Protein AF-A0A2V5RPL9-F1 (afdb_monomer_lite)

Foldseek 3Di:
DDWDQAFFDFPWKKWWQAKVVPPVRGDPDIDMDTHRHTDDDDPPIDIDIDTPDDDPVRRPHGGPNDDDDDDDPDDPVNVVVVVD

Secondary structure (DSSP, 8-state):
-EEEEPPSSTT-EEEEEEETTSTTSEEEEEEEEETT-EEEEPTT--EEEEEEES-HHHHTSPPTTSPP----SS-HHHHHHHT-

Radius of gyration: 17.32 Å; chains: 1; bounding box: 27×41×46 Å

pLDDT: mean 90.65, std 6.81, range [59.62, 97.94]

Structure (mmCIF, N/CA/C/O backbone):
data_AF-A0A2V5RPL9-F1
#
_entry.id   AF-A0A2V5RPL9-F1
#
loop_
_atom_site.group_PDB
_atom_site.id
_atom_site.type_symbol
_atom_site.label_atom_id
_atom_site.label_alt_id
_atom_site.label_comp_id
_atom_site.label_asym_id
_atom_site.label_entity_id
_atom_site.label_seq_id
_atom_site.pdbx_PDB_ins_code
_atom_site.Cartn_x
_atom_site.Cartn_y
_atom_site.Cartn_z
_atom_site.occupancy
_atom_site.B_iso_or_equiv
_atom_site.auth_seq_id
_atom_site.auth_comp_id
_atom_site.auth_asym_id
_atom_site.auth_atom_id
_atom_site.pdbx_PDB_model_num
ATOM 1 N N . ALA A 1 1 ? -1.258 -14.554 5.346 1.00 78.50 1 ALA A N 1
ATOM 2 C CA . ALA A 1 1 ? -1.331 -13.204 4.756 1.00 78.50 1 ALA A CA 1
ATOM 3 C C . ALA A 1 1 ? -0.534 -13.230 3.465 1.00 78.50 1 ALA A C 1
ATOM 5 O O . ALA A 1 1 ? 0.356 -14.068 3.357 1.00 78.50 1 ALA A O 1
ATOM 6 N N . ILE A 1 2 ? -0.896 -12.409 2.484 1.00 82.06 2 ILE A N 1
ATOM 7 C CA . ILE A 1 2 ? -0.088 -12.248 1.271 1.00 82.06 2 ILE A CA 1
ATOM 8 C C . ILE A 1 2 ? 0.752 -10.985 1.485 1.00 82.06 2 ILE A C 1
ATOM 10 O O . ILE A 1 2 ? 0.148 -9.930 1.698 1.00 82.06 2 ILE A O 1
ATOM 14 N N . PRO A 1 3 ? 2.094 -11.069 1.465 1.00 88.00 3 PRO A N 1
ATOM 15 C CA . PRO A 1 3 ? 2.928 -9.881 1.554 1.00 88.00 3 PRO A CA 1
ATOM 16 C C . PRO A 1 3 ? 2.749 -9.060 0.277 1.00 88.00 3 PRO A C 1
ATOM 18 O O . PRO A 1 3 ? 2.937 -9.560 -0.836 1.00 88.00 3 PRO A O 1
ATOM 21 N N . PHE A 1 4 ? 2.340 -7.806 0.434 1.00 91.38 4 PHE A N 1
ATOM 22 C CA . PHE A 1 4 ? 2.193 -6.861 -0.661 1.00 91.38 4 PHE A CA 1
ATOM 23 C C . PHE A 1 4 ? 3.287 -5.800 -0.568 1.00 91.38 4 PHE A C 1
ATOM 25 O O . PHE A 1 4 ? 3.276 -4.972 0.339 1.00 91.38 4 PHE A O 1
ATOM 32 N N . VAL A 1 5 ? 4.221 -5.813 -1.518 1.00 94.44 5 VAL A N 1
ATOM 33 C CA . VAL A 1 5 ? 5.309 -4.829 -1.577 1.00 94.44 5 VAL A CA 1
ATOM 34 C C . VAL A 1 5 ? 4.768 -3.491 -2.077 1.00 94.44 5 VAL A C 1
ATOM 36 O O . VAL A 1 5 ? 4.206 -3.419 -3.175 1.00 94.44 5 VAL A O 1
ATOM 39 N N . LEU A 1 6 ? 4.976 -2.423 -1.308 1.00 95.88 6 LEU A N 1
ATOM 40 C CA . LEU A 1 6 ? 4.498 -1.092 -1.664 1.00 95.88 6 LEU A CA 1
ATOM 41 C C . LEU A 1 6 ? 5.229 -0.511 -2.886 1.00 95.88 6 LEU A C 1
ATOM 43 O O . LEU A 1 6 ? 6.457 -0.635 -2.990 1.00 95.88 6 LEU A O 1
ATOM 47 N N . PRO A 1 7 ? 4.488 0.132 -3.809 1.00 95.88 7 PRO A N 1
ATOM 48 C CA . PRO A 1 7 ? 5.032 0.649 -5.055 1.00 95.88 7 PRO A CA 1
ATOM 49 C C . PRO A 1 7 ? 5.826 1.944 -4.867 1.00 95.88 7 PRO A C 1
ATOM 51 O O . PRO A 1 7 ? 5.734 2.630 -3.843 1.00 95.88 7 PRO A O 1
ATOM 54 N N . GLY A 1 8 ? 6.544 2.293 -5.932 1.00 96.12 8 GLY A N 1
ATOM 55 C CA . GLY A 1 8 ? 7.232 3.557 -6.106 1.00 96.12 8 G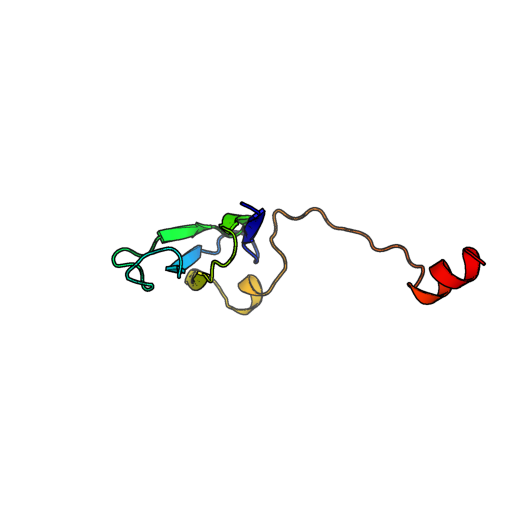LY A CA 1
ATOM 56 C C . GLY A 1 8 ? 8.753 3.482 -5.983 1.00 96.12 8 GLY A C 1
ATOM 57 O O . GLY A 1 8 ? 9.335 2.483 -5.558 1.00 96.12 8 GLY A O 1
ATOM 58 N N . GLN A 1 9 ? 9.407 4.580 -6.354 1.00 95.50 9 GLN A N 1
ATOM 59 C CA . GLN A 1 9 ? 10.859 4.747 -6.233 1.00 95.50 9 GLN A CA 1
ATOM 60 C C . GLN A 1 9 ? 11.316 4.862 -4.764 1.00 95.50 9 GLN A C 1
ATOM 62 O O . GLN A 1 9 ? 10.497 4.882 -3.841 1.00 95.50 9 GLN A O 1
ATOM 67 N N . GLU A 1 10 ? 12.629 4.928 -4.540 1.00 94.19 10 GLU A N 1
ATOM 68 C CA . GLU A 1 10 ? 13.207 5.159 -3.211 1.00 94.19 10 GLU A CA 1
ATOM 69 C C . GLU A 1 10 ? 12.736 6.490 -2.592 1.00 94.19 10 GLU A C 1
ATOM 71 O O . GLU A 1 10 ? 12.379 7.440 -3.291 1.00 94.19 10 GLU A O 1
ATOM 76 N N . ASN A 1 11 ? 12.798 6.581 -1.259 1.00 93.69 11 ASN A N 1
ATOM 77 C CA . ASN A 1 11 ? 12.524 7.797 -0.476 1.00 93.69 11 ASN A CA 1
ATOM 78 C C . ASN A 1 11 ? 11.074 8.326 -0.512 1.00 93.69 11 ASN A C 1
ATOM 80 O O . ASN A 1 11 ? 10.831 9.481 -0.149 1.00 93.69 11 ASN A O 1
ATOM 84 N N . LEU A 1 12 ? 10.104 7.488 -0.879 1.00 96.69 12 LEU A N 1
ATOM 85 C CA . LEU A 1 12 ? 8.673 7.779 -0.745 1.00 96.69 12 LEU A CA 1
ATOM 86 C C . LEU A 1 12 ? 8.122 7.259 0.588 1.00 96.69 12 LEU A C 1
ATOM 88 O O . LEU A 1 12 ? 8.591 6.240 1.096 1.00 96.69 12 LEU A O 1
ATOM 92 N N . GLU A 1 13 ? 7.103 7.937 1.121 1.00 97.75 13 GLU A N 1
ATOM 93 C CA . GLU A 1 13 ? 6.403 7.519 2.343 1.00 97.75 13 GLU A CA 1
ATOM 94 C C . GLU A 1 13 ? 4.903 7.369 2.077 1.00 97.75 13 GLU A C 1
ATOM 96 O O . GLU A 1 13 ? 4.239 8.288 1.582 1.00 97.75 13 GLU A O 1
ATOM 101 N N . TRP A 1 14 ? 4.384 6.202 2.440 1.00 97.94 14 TRP A N 1
ATOM 102 C CA . TRP A 1 14 ? 2.978 5.833 2.415 1.00 97.94 14 TRP A CA 1
ATOM 103 C C . TRP A 1 14 ? 2.411 5.850 3.831 1.00 97.94 14 TRP A C 1
ATOM 105 O O . TRP A 1 14 ? 3.099 5.531 4.798 1.00 97.94 14 TRP A O 1
ATOM 115 N N . GLN A 1 15 ? 1.133 6.175 3.958 1.00 97.75 15 GLN A N 1
ATOM 116 C CA . GLN A 1 15 ? 0.414 6.172 5.221 1.00 97.75 15 GLN A CA 1
ATOM 117 C C . GLN A 1 15 ? -0.884 5.380 5.072 1.00 97.75 15 GLN A C 1
ATOM 119 O O . GLN A 1 15 ? -1.724 5.721 4.246 1.00 97.75 15 GLN A O 1
ATOM 124 N N . LEU A 1 16 ? -1.051 4.321 5.859 1.00 96.75 16 LEU A N 1
ATOM 125 C CA . LEU A 1 16 ? -2.287 3.548 5.938 1.00 96.75 16 LEU A CA 1
ATOM 126 C C . LEU A 1 16 ? -3.320 4.339 6.740 1.00 96.75 16 LEU A C 1
ATOM 128 O O . LEU A 1 16 ? -3.091 4.648 7.909 1.00 96.75 16 LEU A O 1
ATOM 132 N N . ILE A 1 17 ? -4.440 4.655 6.095 1.00 96.75 17 ILE A N 1
ATOM 133 C CA . ILE A 1 17 ? -5.519 5.466 6.673 1.00 96.75 17 ILE A CA 1
ATOM 134 C C . ILE A 1 17 ? -6.810 4.670 6.882 1.00 96.75 17 ILE A C 1
ATOM 136 O O . ILE A 1 17 ? -7.629 5.055 7.712 1.00 96.75 17 ILE A O 1
ATOM 140 N N . LEU A 1 18 ? -6.988 3.552 6.172 1.00 96.19 18 LEU A N 1
ATOM 141 C CA . LEU A 1 18 ? -8.117 2.639 6.354 1.00 96.19 18 LEU A CA 1
ATOM 142 C C . LEU A 1 18 ? -7.653 1.193 6.213 1.00 96.19 18 LEU A C 1
ATOM 144 O O . LEU A 1 18 ? -6.908 0.874 5.290 1.00 96.19 18 LEU A O 1
ATOM 148 N N . ASP A 1 19 ? -8.133 0.335 7.101 1.00 94.50 19 ASP A N 1
ATOM 149 C CA . ASP A 1 19 ? -8.034 -1.118 7.037 1.00 94.50 19 ASP A CA 1
ATOM 150 C C . ASP A 1 19 ? -9.374 -1.709 7.489 1.00 94.50 19 ASP A C 1
ATOM 152 O O . ASP A 1 19 ? -9.768 -1.563 8.643 1.00 94.50 19 ASP A O 1
ATOM 156 N N . THR A 1 20 ? -10.092 -2.393 6.598 1.00 94.44 20 THR A N 1
ATOM 157 C CA . THR A 1 20 ? -11.395 -2.997 6.935 1.00 94.44 20 THR A CA 1
ATOM 158 C C . THR A 1 20 ? -11.301 -4.169 7.911 1.00 94.44 20 THR A C 1
ATOM 160 O O . THR A 1 20 ? -12.332 -4.705 8.312 1.00 94.44 20 THR A O 1
ATOM 163 N N . MET A 1 21 ? -10.093 -4.625 8.248 1.00 91.81 21 MET A N 1
ATOM 164 C CA . MET A 1 21 ? -9.881 -5.588 9.327 1.00 91.81 21 MET A CA 1
ATOM 165 C C . MET A 1 21 ? -9.907 -4.929 10.708 1.00 91.81 21 MET A C 1
ATOM 167 O O . MET A 1 21 ? -10.130 -5.630 11.696 1.00 91.81 21 MET A O 1
ATOM 171 N N . ASP A 1 22 ? -9.688 -3.614 10.785 1.00 91.00 22 ASP A N 1
ATOM 172 C CA . ASP A 1 22 ? -9.949 -2.837 11.989 1.00 91.00 22 ASP A CA 1
ATOM 173 C C . ASP A 1 22 ? -11.458 -2.593 12.114 1.00 91.00 22 ASP A C 1
ATOM 175 O O . ASP A 1 22 ? -12.127 -2.234 11.143 1.00 91.00 22 ASP A O 1
ATOM 179 N N . ALA A 1 23 ? -12.011 -2.779 13.313 1.00 89.06 23 ALA A N 1
ATOM 180 C CA . ALA A 1 23 ? -13.447 -2.623 13.549 1.00 89.06 23 ALA A CA 1
ATOM 181 C C . ALA A 1 23 ? -13.950 -1.192 13.277 1.00 89.06 23 ALA A C 1
ATOM 183 O O . ALA A 1 23 ? -15.127 -1.006 12.973 1.00 89.06 23 ALA A O 1
ATOM 184 N N . ASN A 1 24 ? -13.068 -0.192 13.360 1.00 90.25 24 ASN A N 1
ATOM 185 C CA . ASN A 1 24 ? -13.378 1.203 13.058 1.00 90.25 24 ASN A CA 1
ATOM 186 C C . ASN A 1 24 ? -13.207 1.531 11.565 1.00 90.25 24 ASN A C 1
ATOM 188 O O . ASN A 1 24 ? -13.664 2.580 11.106 1.00 90.25 24 ASN A O 1
ATOM 192 N N . GLY A 1 25 ? -12.547 0.656 10.797 1.00 88.75 25 GLY A N 1
ATOM 193 C CA . GLY A 1 25 ? -12.196 0.863 9.395 1.00 88.75 25 GLY A CA 1
ATOM 194 C C . GLY A 1 25 ? -11.096 1.910 9.216 1.00 88.75 25 GLY A C 1
ATOM 195 O O . GLY A 1 25 ? -9.978 1.576 8.836 1.00 88.75 25 GLY A O 1
ATOM 196 N N . PHE A 1 26 ? -11.395 3.183 9.485 1.00 93.31 26 PHE A N 1
ATOM 197 C CA . PHE A 1 26 ? -10.385 4.244 9.493 1.00 93.31 26 PHE A CA 1
ATOM 198 C C . PHE A 1 26 ? -9.525 4.156 10.752 1.00 93.31 26 PHE A C 1
ATOM 200 O O . PHE A 1 26 ? -10.042 4.071 11.866 1.00 93.31 26 PHE A O 1
ATOM 207 N N . LEU A 1 27 ? -8.207 4.204 10.575 1.00 91.75 27 LEU A N 1
ATOM 208 C CA . LEU A 1 27 ? -7.272 4.097 11.690 1.00 91.75 27 LEU A CA 1
ATOM 209 C C . LEU A 1 27 ? -7.209 5.417 12.462 1.00 91.75 27 LEU A C 1
ATOM 211 O O . LEU A 1 27 ? -6.965 6.470 11.873 1.00 91.75 27 LEU A O 1
ATOM 215 N N . ALA A 1 28 ? -7.377 5.351 13.786 1.00 90.19 28 ALA A N 1
ATOM 216 C CA . ALA A 1 28 ? -7.220 6.513 14.665 1.00 90.19 28 ALA A CA 1
ATOM 217 C C . ALA A 1 28 ? -5.786 7.067 14.625 1.00 90.19 28 ALA A C 1
ATOM 219 O O . ALA A 1 28 ? -5.581 8.279 14.620 1.00 90.19 28 ALA A O 1
ATOM 220 N N . GLU A 1 29 ? -4.803 6.170 14.540 1.00 91.69 29 GLU A N 1
ATOM 221 C CA . GLU A 1 29 ? -3.395 6.505 14.359 1.00 91.69 29 GLU A CA 1
ATOM 222 C C . GLU A 1 29 ? -2.906 5.937 13.022 1.00 91.69 29 GLU A C 1
ATOM 224 O O . GLU A 1 29 ? -2.734 4.721 12.883 1.00 91.69 29 GLU A O 1
ATOM 229 N N . PRO A 1 30 ? -2.693 6.794 12.008 1.00 91.62 30 PRO A N 1
ATOM 230 C CA . PRO A 1 30 ? -2.253 6.328 10.706 1.00 91.62 30 PRO A CA 1
ATOM 231 C C . PRO A 1 30 ? -0.833 5.754 10.752 1.00 91.62 30 PRO A C 1
ATOM 233 O O . PRO A 1 30 ? 0.116 6.410 11.193 1.00 91.62 30 PRO A O 1
ATOM 236 N N . LYS A 1 31 ? -0.662 4.540 10.228 1.00 95.06 31 LYS A N 1
ATOM 237 C CA . LYS A 1 31 ? 0.636 3.855 10.197 1.00 95.06 31 LYS A CA 1
ATOM 238 C C . LYS A 1 31 ? 1.434 4.248 8.958 1.00 95.06 31 LYS A C 1
ATOM 240 O O . LYS A 1 31 ? 0.900 4.229 7.853 1.00 95.06 31 LYS A O 1
ATOM 245 N N . LYS A 1 32 ? 2.718 4.561 9.130 1.00 96.75 32 LYS A N 1
ATOM 246 C CA . LYS A 1 32 ? 3.627 4.931 8.036 1.00 96.75 32 LYS A CA 1
ATOM 247 C C . LYS A 1 32 ? 4.439 3.744 7.528 1.00 96.75 32 LYS A C 1
ATOM 249 O O . LYS A 1 32 ? 4.778 2.849 8.300 1.00 96.75 32 LYS A O 1
ATOM 254 N N . PHE A 1 33 ? 4.762 3.787 6.243 1.00 97.00 33 PHE A N 1
ATOM 255 C CA . PHE A 1 33 ? 5.555 2.799 5.524 1.00 97.00 33 PHE A CA 1
ATOM 256 C C . PHE A 1 33 ? 6.447 3.500 4.500 1.00 97.00 33 PHE A C 1
ATOM 258 O O . PHE A 1 33 ? 6.047 4.502 3.904 1.00 97.00 33 PHE A O 1
ATOM 265 N N . ALA A 1 34 ? 7.632 2.960 4.251 1.00 96.69 34 ALA A N 1
ATOM 266 C CA . ALA A 1 34 ? 8.454 3.357 3.120 1.00 96.69 34 ALA A CA 1
ATOM 267 C C . ALA A 1 34 ? 7.997 2.642 1.837 1.00 96.69 34 ALA A C 1
ATOM 269 O O . ALA A 1 34 ? 7.382 1.573 1.868 1.00 96.69 34 ALA A O 1
ATOM 270 N N . SER A 1 35 ? 8.318 3.208 0.672 1.00 96.38 35 SER A N 1
ATOM 271 C CA . SER A 1 35 ? 8.252 2.425 -0.569 1.00 96.38 35 SER A CA 1
ATOM 272 C C . SER A 1 35 ? 9.185 1.210 -0.488 1.00 96.38 35 SER A C 1
ATOM 274 O O . SER A 1 35 ? 10.326 1.333 -0.040 1.00 96.38 35 SER A O 1
ATOM 276 N N . GLY A 1 36 ? 8.714 0.050 -0.951 1.00 94.81 36 GLY A N 1
ATOM 277 C CA . GLY A 1 36 ? 9.439 -1.220 -0.844 1.00 94.81 36 GLY A CA 1
ATOM 278 C C . GLY A 1 36 ? 9.203 -1.985 0.460 1.00 94.81 36 GLY A C 1
ATOM 279 O O . GLY A 1 36 ? 9.652 -3.132 0.563 1.00 94.81 36 GLY A O 1
ATOM 280 N N . ASP A 1 37 ? 8.477 -1.405 1.419 1.00 95.69 37 ASP A N 1
ATOM 281 C CA . ASP A 1 37 ? 7.999 -2.145 2.584 1.00 95.69 37 ASP A CA 1
ATOM 282 C C . ASP A 1 37 ? 6.916 -3.150 2.189 1.00 95.69 37 ASP A C 1
ATOM 284 O O . ASP A 1 37 ? 6.157 -2.956 1.236 1.00 95.69 37 ASP A O 1
ATOM 288 N N . ASP A 1 38 ? 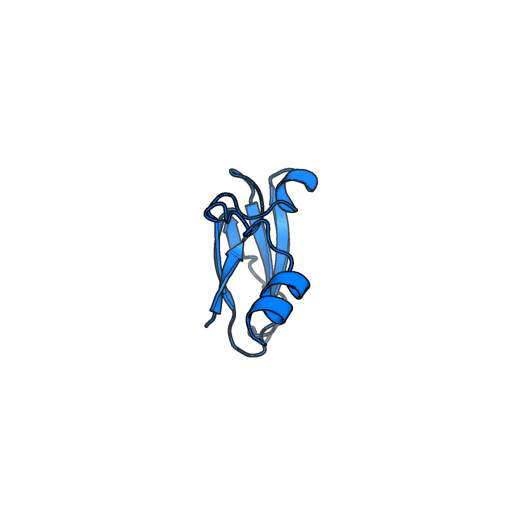6.843 -4.226 2.963 1.00 93.88 38 ASP A N 1
ATOM 289 C CA . ASP A 1 38 ? 5.828 -5.258 2.842 1.00 93.88 38 ASP A CA 1
ATOM 290 C C . ASP A 1 38 ? 4.626 -4.923 3.742 1.00 93.88 38 ASP A C 1
ATOM 292 O O . ASP A 1 38 ? 4.767 -4.663 4.940 1.00 93.88 38 ASP A O 1
ATOM 296 N N . VAL A 1 39 ? 3.424 -4.948 3.166 1.00 92.81 39 VAL A N 1
ATOM 297 C CA . VAL A 1 39 ? 2.153 -4.842 3.890 1.00 92.81 39 VAL A CA 1
ATOM 298 C C . VAL A 1 39 ? 1.465 -6.198 3.880 1.00 92.81 39 VAL A C 1
ATOM 300 O O . VAL A 1 39 ? 1.140 -6.743 2.825 1.00 92.81 39 VAL A O 1
ATOM 303 N N . ASP A 1 40 ? 1.218 -6.739 5.070 1.00 90.81 40 ASP A N 1
ATOM 304 C CA . ASP A 1 40 ? 0.519 -8.009 5.232 1.00 90.81 40 ASP A CA 1
ATOM 305 C C . ASP A 1 40 ? -0.983 -7.848 4.996 1.00 90.81 40 ASP A C 1
ATOM 307 O O . ASP A 1 40 ? -1.750 -7.515 5.903 1.00 90.81 40 ASP A O 1
ATOM 311 N N . LEU A 1 41 ? -1.427 -8.159 3.779 1.00 88.62 41 LEU A N 1
ATOM 312 C CA . LEU A 1 41 ? -2.848 -8.186 3.456 1.00 88.62 41 LEU A CA 1
ATOM 313 C C . LEU A 1 41 ? -3.465 -9.504 3.943 1.00 88.62 41 LEU A C 1
ATOM 315 O O . LEU A 1 41 ? -3.094 -10.612 3.523 1.00 88.62 41 LEU A O 1
ATOM 319 N N . ARG A 1 42 ? -4.420 -9.391 4.872 1.00 88.25 42 ARG A N 1
ATOM 320 C CA . ARG A 1 42 ? -5.224 -10.524 5.354 1.00 88.25 42 ARG A CA 1
ATOM 321 C C . ARG A 1 42 ? -6.354 -10.840 4.368 1.00 88.25 42 ARG A C 1
ATOM 323 O O . ARG A 1 42 ? -6.729 -10.026 3.529 1.00 88.25 42 ARG A O 1
ATOM 330 N N . GLY A 1 43 ? -6.892 -12.058 4.441 1.00 88.38 43 GLY A N 1
ATOM 331 C CA . GLY A 1 43 ? -7.980 -12.476 3.554 1.00 88.38 43 GLY A CA 1
ATOM 332 C C . GLY A 1 43 ? -9.233 -11.622 3.762 1.00 88.38 43 GLY A C 1
ATOM 333 O O . GLY A 1 43 ? -9.664 -11.458 4.899 1.00 88.38 43 GLY A O 1
ATOM 334 N N . ARG A 1 44 ? -9.825 -11.132 2.662 1.00 89.69 44 ARG A N 1
ATOM 335 C CA . ARG A 1 44 ? -10.992 -10.222 2.648 1.00 89.69 44 ARG A CA 1
ATOM 336 C C . ARG A 1 44 ? -10.750 -8.856 3.316 1.00 89.69 44 ARG A C 1
ATOM 338 O O . ARG A 1 44 ? -11.711 -8.202 3.707 1.00 89.69 44 ARG A O 1
ATOM 345 N N . ALA A 1 45 ? -9.495 -8.425 3.422 1.00 91.75 45 ALA A N 1
ATOM 346 C CA . ALA A 1 45 ? -9.149 -7.071 3.837 1.00 91.75 45 ALA A CA 1
ATOM 347 C C . ALA A 1 45 ? -9.191 -6.095 2.649 1.00 91.75 45 ALA A C 1
ATOM 349 O O . ALA A 1 45 ? -8.860 -6.464 1.520 1.00 91.75 45 ALA A O 1
ATOM 350 N N . CYS A 1 46 ? -9.537 -4.842 2.922 1.00 92.75 46 CYS A N 1
ATOM 351 C CA . CYS A 1 46 ? -9.311 -3.703 2.045 1.00 92.75 46 CYS A CA 1
ATOM 352 C C . CYS A 1 46 ? -8.520 -2.654 2.831 1.00 92.75 46 CYS A C 1
ATOM 354 O O . CYS A 1 46 ? -8.931 -2.257 3.921 1.00 92.75 46 CYS A O 1
ATOM 356 N N . CYS A 1 47 ? -7.390 -2.221 2.276 1.00 94.31 47 CYS A N 1
ATOM 357 C CA . CYS A 1 47 ? -6.519 -1.211 2.866 1.00 94.31 47 CYS A CA 1
ATOM 358 C C . CYS A 1 47 ? -6.450 0.010 1.943 1.00 94.31 47 CYS A C 1
ATOM 360 O O . CYS A 1 47 ? -6.280 -0.146 0.732 1.00 94.31 47 CYS A O 1
ATOM 362 N N . LEU A 1 48 ? -6.521 1.217 2.504 1.00 95.69 48 LEU A N 1
ATOM 363 C CA . LEU A 1 48 ? -6.286 2.467 1.781 1.00 95.69 48 LEU A CA 1
ATOM 364 C C . LEU A 1 48 ? -5.009 3.126 2.290 1.00 95.69 48 LEU A C 1
ATOM 366 O O . LEU A 1 48 ? -4.906 3.460 3.473 1.00 95.69 48 LEU A O 1
ATOM 370 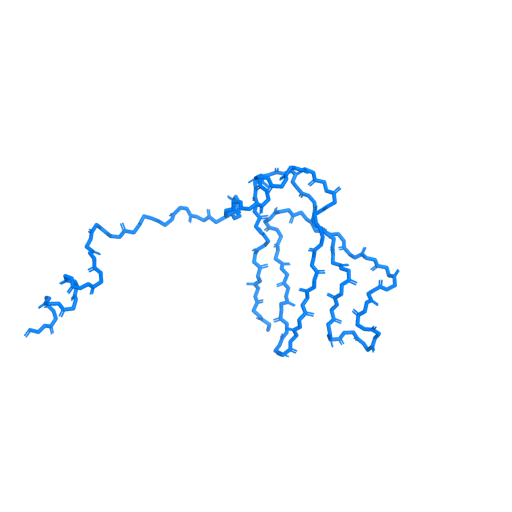N N . LEU A 1 49 ? -4.063 3.351 1.380 1.00 96.50 49 LEU A N 1
ATOM 371 C CA . LEU A 1 49 ? -2.826 4.065 1.661 1.00 96.50 49 LEU A CA 1
ATOM 372 C C . LEU A 1 49 ? -2.795 5.408 0.928 1.00 96.50 49 LEU A C 1
ATOM 374 O O . LEU A 1 49 ? -3.131 5.496 -0.252 1.00 96.50 49 LEU A O 1
ATOM 378 N N . GLN A 1 50 ? -2.348 6.444 1.628 1.00 96.88 50 GLN A N 1
ATOM 379 C CA . GLN A 1 50 ? -2.110 7.781 1.107 1.00 96.88 50 GLN A CA 1
ATOM 380 C C . GLN A 1 50 ? -0.607 8.018 0.946 1.00 96.88 50 GLN A C 1
ATOM 382 O O . GLN A 1 50 ? 0.177 7.710 1.840 1.00 96.88 50 GLN A O 1
ATOM 387 N N . LEU A 1 51 ? -0.195 8.604 -0.177 1.00 97.94 51 LEU A N 1
ATOM 388 C CA . LEU A 1 51 ? 1.168 9.108 -0.333 1.00 97.94 51 LEU A CA 1
ATOM 389 C C . LEU A 1 51 ? 1.325 10.387 0.500 1.00 97.94 51 LEU A C 1
ATOM 391 O O . LEU A 1 51 ? 0.632 11.372 0.238 1.00 97.94 51 LEU A O 1
ATOM 395 N N . VAL A 1 52 ? 2.236 10.380 1.473 1.00 97.31 52 VAL A N 1
ATOM 396 C CA . VAL A 1 52 ? 2.477 11.520 2.380 1.00 97.31 52 VAL A CA 1
ATOM 397 C C . VAL A 1 52 ? 3.841 12.181 2.168 1.00 97.31 52 VAL A C 1
ATOM 399 O O . VAL A 1 52 ? 4.034 13.323 2.581 1.00 97.31 52 VAL A O 1
ATOM 402 N N . ARG A 1 53 ? 4.772 11.517 1.468 1.00 97.56 53 ARG A N 1
ATOM 403 C CA . ARG A 1 53 ? 6.054 12.102 1.044 1.00 97.56 53 ARG A CA 1
ATOM 404 C C . ARG A 1 53 ? 6.446 11.642 -0.356 1.00 97.56 53 ARG A C 1
ATOM 406 O O . ARG A 1 53 ? 6.417 10.448 -0.648 1.00 97.56 53 ARG A O 1
ATOM 413 N N . GLY A 1 54 ? 6.893 12.597 -1.172 1.00 95.06 54 GLY A N 1
ATOM 414 C CA . GLY A 1 54 ? 7.387 12.383 -2.534 1.00 95.06 54 GLY A CA 1
ATOM 415 C C . GLY A 1 54 ? 6.375 12.733 -3.626 1.00 95.06 54 GLY A C 1
ATOM 416 O O . GLY A 1 54 ? 5.306 13.273 -3.346 1.00 95.06 54 GLY A O 1
ATOM 417 N N . ALA A 1 55 ? 6.729 12.475 -4.889 1.00 95.56 55 ALA A N 1
ATOM 418 C CA . ALA A 1 55 ? 5.910 12.870 -6.032 1.00 95.56 55 ALA A CA 1
ATOM 419 C C . ALA A 1 55 ? 5.011 11.733 -6.539 1.00 95.56 55 ALA A C 1
ATOM 421 O O . ALA A 1 55 ? 5.426 10.581 -6.655 1.00 95.56 55 ALA A O 1
ATOM 422 N N . GLN A 1 56 ? 3.793 12.085 -6.956 1.00 94.94 56 GLN A N 1
ATOM 423 C CA . GLN A 1 56 ? 2.808 11.142 -7.504 1.00 94.94 56 GLN A CA 1
ATOM 424 C C . GLN A 1 56 ? 3.339 10.335 -8.697 1.00 94.94 56 GLN A C 1
ATOM 426 O O . GLN A 1 56 ? 3.058 9.145 -8.809 1.00 94.94 56 GLN A O 1
ATOM 431 N N . ALA A 1 57 ? 4.129 10.959 -9.575 1.00 95.00 57 ALA A N 1
ATOM 432 C CA . ALA A 1 57 ? 4.731 10.272 -10.717 1.00 95.00 57 ALA A CA 1
ATOM 433 C C . ALA A 1 57 ? 5.684 9.145 -10.279 1.00 95.00 57 ALA A C 1
ATOM 435 O O . ALA A 1 57 ? 5.664 8.063 -10.855 1.00 95.00 57 ALA A O 1
ATOM 436 N N . GLN A 1 58 ? 6.466 9.373 -9.220 1.00 94.44 58 GLN A N 1
ATOM 437 C CA . GLN A 1 58 ? 7.404 8.386 -8.678 1.00 94.44 58 GLN A CA 1
ATOM 438 C C . GLN A 1 58 ? 6.681 7.262 -7.935 1.00 94.44 58 GLN A C 1
ATOM 440 O O . GLN A 1 58 ? 7.115 6.117 -7.989 1.00 94.44 58 GLN A O 1
ATOM 445 N N . ALA A 1 59 ? 5.570 7.577 -7.267 1.00 95.88 59 ALA A N 1
ATOM 446 C CA . ALA A 1 59 ? 4.763 6.627 -6.504 1.00 95.88 59 ALA A CA 1
ATOM 447 C C . ALA A 1 59 ? 3.997 5.617 -7.374 1.00 95.88 59 ALA A C 1
ATOM 449 O O . ALA A 1 59 ? 3.655 4.534 -6.907 1.00 95.88 59 ALA A O 1
ATOM 450 N N . ARG A 1 60 ? 3.734 5.965 -8.639 1.00 94.38 60 ARG A N 1
ATOM 451 C CA . ARG A 1 60 ? 3.044 5.101 -9.612 1.00 94.38 60 ARG A CA 1
ATOM 452 C C . ARG A 1 60 ? 3.965 4.096 -10.305 1.00 94.38 60 ARG A C 1
ATOM 454 O O . ARG A 1 60 ? 3.467 3.231 -11.019 1.00 94.38 60 ARG A O 1
ATOM 461 N N . ALA A 1 61 ? 5.278 4.221 -10.127 1.00 93.62 61 ALA A N 1
ATOM 462 C CA . ALA A 1 61 ? 6.228 3.242 -10.632 1.00 93.62 61 ALA A CA 1
ATOM 463 C C . ALA A 1 61 ? 6.114 1.921 -9.857 1.00 93.62 61 ALA A C 1
ATOM 465 O O . ALA A 1 61 ? 5.628 1.879 -8.723 1.00 93.62 61 ALA A O 1
ATOM 466 N N . GLU A 1 62 ? 6.611 0.837 -10.448 1.00 92.00 62 GLU A N 1
ATOM 467 C CA . GLU A 1 62 ? 6.832 -0.386 -9.684 1.00 92.00 62 GLU A CA 1
ATOM 468 C C . GLU A 1 62 ? 7.763 -0.129 -8.493 1.00 92.00 62 GLU A C 1
ATOM 470 O O . GLU A 1 62 ? 8.549 0.820 -8.483 1.00 92.00 62 GLU A O 1
ATOM 475 N N . SER A 1 63 ? 7.645 -0.971 -7.465 1.00 93.69 63 SER A N 1
ATOM 476 C CA . SER A 1 63 ? 8.512 -0.873 -6.294 1.00 93.69 63 SER A CA 1
ATOM 477 C C . SER A 1 63 ? 9.972 -1.042 -6.695 1.00 93.69 63 SER A C 1
ATOM 479 O O . SER A 1 63 ? 10.319 -2.024 -7.352 1.00 93.69 63 SER A O 1
ATOM 481 N N . TRP A 1 64 ? 10.832 -0.138 -6.235 1.00 91.38 64 TRP A N 1
ATOM 482 C CA . TRP A 1 64 ? 12.278 -0.195 -6.476 1.00 91.38 64 TRP A CA 1
ATOM 483 C C . TRP A 1 64 ? 12.931 -1.499 -5.976 1.00 91.38 64 TRP A C 1
ATOM 485 O O . TRP A 1 64 ? 13.961 -1.913 -6.501 1.00 91.38 64 TRP A O 1
ATOM 495 N N . LYS A 1 65 ? 12.318 -2.175 -4.991 1.00 90.69 65 LYS A N 1
ATOM 496 C CA . LYS A 1 65 ? 12.784 -3.455 -4.429 1.00 90.69 65 LYS A CA 1
ATOM 497 C C . LYS A 1 65 ? 12.479 -4.652 -5.339 1.00 90.69 65 LYS A C 1
ATOM 499 O O . LYS A 1 65 ? 13.025 -5.738 -5.134 1.00 90.69 65 LYS A O 1
ATOM 504 N N . LYS A 1 66 ? 11.592 -4.502 -6.331 1.00 86.69 66 LYS A N 1
ATOM 505 C CA . LYS A 1 66 ? 11.292 -5.592 -7.265 1.00 86.69 66 LYS A CA 1
ATOM 506 C C . LYS A 1 66 ? 12.489 -5.844 -8.174 1.00 86.69 66 LYS A C 1
ATOM 508 O O . LYS A 1 66 ? 13.061 -4.928 -8.757 1.00 86.69 66 LYS A O 1
ATOM 513 N N . ARG A 1 67 ? 12.833 -7.122 -8.337 1.00 79.50 67 ARG A N 1
ATOM 514 C CA . ARG A 1 67 ? 13.803 -7.546 -9.346 1.00 79.50 67 ARG A CA 1
ATOM 515 C C . ARG A 1 67 ? 13.228 -7.243 -10.738 1.00 79.50 67 ARG A C 1
ATOM 517 O O . ARG A 1 67 ? 12.076 -7.608 -10.975 1.00 79.50 67 ARG A O 1
ATOM 524 N N . PRO A 1 68 ? 14.014 -6.664 -11.662 1.00 75.62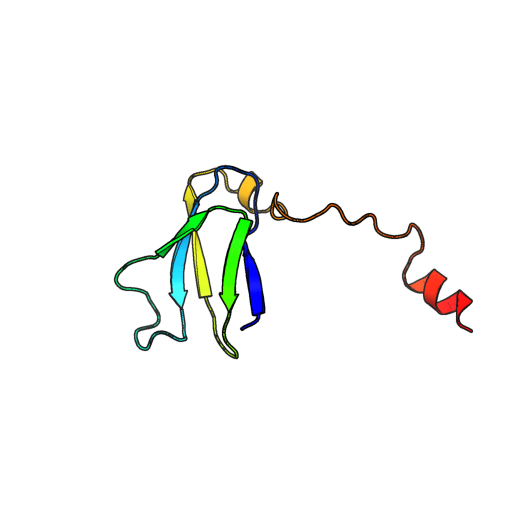 68 PRO A N 1
ATOM 525 C CA . PRO A 1 68 ? 13.614 -6.552 -13.056 1.00 75.62 68 PRO A CA 1
ATOM 526 C C . PRO A 1 68 ? 13.250 -7.932 -13.606 1.00 75.62 68 PRO A C 1
ATOM 528 O O . PRO A 1 68 ? 14.055 -8.867 -13.544 1.00 75.62 68 PRO A O 1
ATOM 531 N N . VAL A 1 69 ? 12.024 -8.067 -14.103 1.00 75.56 69 VAL A N 1
ATOM 532 C CA . VAL A 1 69 ? 11.592 -9.254 -14.837 1.00 75.56 69 VAL A CA 1
ATOM 533 C C . VAL A 1 69 ? 11.683 -8.913 -16.312 1.00 75.56 69 VAL A C 1
ATOM 535 O O . VAL A 1 69 ? 10.900 -8.116 -16.824 1.00 75.56 69 VAL A O 1
ATOM 538 N N . GLU A 1 70 ? 12.650 -9.516 -16.992 1.00 80.50 70 GLU A N 1
ATOM 539 C CA . GLU A 1 70 ? 12.654 -9.522 -18.447 1.00 80.50 70 GLU A CA 1
ATOM 540 C C . GLU A 1 70 ? 11.598 -10.517 -18.909 1.00 80.50 70 GLU A C 1
ATOM 542 O O . GLU A 1 70 ? 11.681 -11.720 -18.644 1.00 80.50 70 GLU A O 1
ATOM 547 N N . PHE A 1 71 ? 10.562 -10.000 -19.561 1.00 76.69 71 PHE A N 1
ATOM 548 C CA . PHE A 1 71 ? 9.585 -10.861 -20.198 1.00 76.69 71 PHE A CA 1
ATOM 549 C C . PHE A 1 71 ? 10.232 -11.533 -21.412 1.00 76.69 71 PHE A C 1
ATOM 551 O O . PHE A 1 71 ? 10.969 -10.873 -22.151 1.00 76.69 71 PHE A O 1
ATOM 558 N N . PRO A 1 72 ? 9.965 -12.831 -21.645 1.00 81.50 72 PRO A N 1
ATOM 559 C CA . PRO A 1 72 ? 10.362 -13.474 -22.884 1.00 81.50 72 PRO A CA 1
ATOM 560 C C . PRO A 1 72 ? 9.850 -12.658 -24.079 1.00 81.50 72 PRO A C 1
ATOM 562 O O . PRO A 1 72 ? 8.731 -12.148 -24.023 1.00 81.50 72 PRO A O 1
ATOM 565 N N . PRO A 1 73 ? 10.616 -12.570 -25.178 1.00 81.94 73 PRO A N 1
ATOM 566 C CA . PRO A 1 73 ? 10.187 -11.833 -26.367 1.00 81.94 73 PRO A CA 1
ATOM 567 C C . PRO A 1 73 ? 8.983 -12.486 -27.063 1.00 81.94 73 PRO A C 1
ATOM 569 O O . PRO A 1 73 ? 8.385 -11.886 -27.947 1.00 81.94 73 PRO A O 1
ATOM 572 N N . LEU A 1 74 ? 8.649 -13.720 -26.679 1.00 83.06 74 LEU A N 1
ATOM 573 C CA . LEU A 1 74 ? 7.527 -14.479 -27.206 1.00 83.06 74 LEU A CA 1
ATOM 574 C C . LEU A 1 74 ? 6.224 -13.993 -26.580 1.00 83.06 74 LEU A C 1
ATOM 576 O O . LEU A 1 74 ? 6.051 -14.001 -25.358 1.00 83.06 74 LEU A O 1
ATOM 580 N N . SER A 1 75 ? 5.279 -13.631 -27.435 1.00 83.75 75 SER A N 1
ATOM 581 C CA . SER A 1 75 ? 3.912 -13.361 -27.024 1.00 83.75 75 SER A CA 1
ATOM 582 C C . SER A 1 75 ? 3.254 -14.617 -26.443 1.00 83.75 75 SER A C 1
ATOM 584 O O . SER A 1 75 ? 3.605 -15.763 -26.747 1.00 83.75 75 SER A O 1
ATOM 586 N N . ALA A 1 76 ? 2.221 -14.405 -25.627 1.00 83.31 76 ALA A N 1
ATOM 587 C CA . ALA A 1 76 ? 1.419 -15.499 -25.089 1.00 83.31 76 ALA A CA 1
ATOM 588 C C . ALA A 1 76 ? 0.742 -16.344 -26.190 1.00 83.31 76 ALA A C 1
ATOM 590 O O . ALA A 1 76 ? 0.408 -17.504 -25.952 1.00 83.31 76 ALA A O 1
ATOM 591 N N . GLU A 1 77 ? 0.516 -15.778 -27.379 1.00 84.75 77 GLU A N 1
ATOM 592 C CA . GLU A 1 77 ? -0.068 -16.482 -28.525 1.00 84.75 77 GLU A CA 1
ATOM 593 C C . GLU A 1 77 ? 0.944 -17.419 -29.192 1.00 84.75 77 GLU A C 1
ATOM 595 O O . GLU A 1 77 ? 0.628 -18.587 -29.427 1.00 84.75 77 GLU A O 1
ATOM 600 N N . GLU A 1 78 ? 2.177 -16.955 -29.405 1.00 87.12 78 GLU A N 1
ATOM 601 C CA . GLU A 1 78 ? 3.270 -17.763 -29.964 1.00 87.12 78 GLU A CA 1
ATOM 602 C C . GLU A 1 78 ? 3.634 -18.944 -29.051 1.00 87.12 78 GLU A C 1
ATOM 604 O O . GLU A 1 78 ? 3.826 -20.068 -29.523 1.00 87.12 78 GLU A O 1
ATOM 609 N N . GLU A 1 79 ? 3.650 -18.729 -27.732 1.00 85.62 79 GLU A N 1
ATOM 610 C CA . GLU A 1 79 ? 3.904 -19.794 -26.754 1.00 85.62 79 GLU A CA 1
ATOM 611 C C . GLU A 1 79 ? 2.803 -20.872 -26.770 1.00 85.62 79 GLU A C 1
ATOM 613 O O . GLU A 1 79 ? 3.091 -22.064 -26.650 1.00 85.62 79 GLU A O 1
ATOM 618 N N . ARG A 1 80 ? 1.530 -20.491 -26.967 1.00 86.44 80 ARG A N 1
ATOM 619 C CA . ARG A 1 80 ? 0.422 -21.458 -27.100 1.00 86.44 80 ARG A CA 1
ATOM 620 C C . ARG A 1 80 ? 0.504 -22.254 -28.399 1.00 86.44 80 ARG A C 1
ATOM 622 O O . ARG A 1 80 ? 0.152 -23.432 -28.39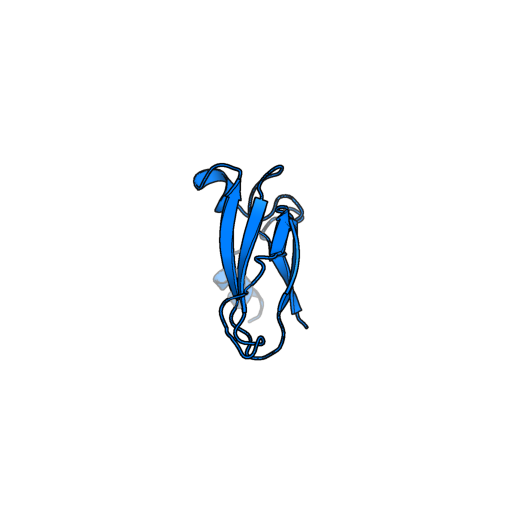3 1.00 86.44 80 ARG A O 1
ATOM 629 N N . ALA A 1 81 ? 0.953 -21.633 -29.490 1.00 87.75 81 ALA A N 1
ATOM 630 C CA . ALA A 1 81 ? 1.089 -22.293 -30.786 1.00 87.75 81 ALA A CA 1
ATOM 631 C C . ALA A 1 81 ? 2.181 -23.379 -30.784 1.00 87.75 81 ALA A C 1
ATOM 633 O O . ALA A 1 81 ? 1.983 -24.415 -31.404 1.00 87.75 81 ALA A O 1
ATOM 634 N N . ARG A 1 82 ? 3.285 -23.196 -30.037 1.00 82.12 82 ARG A N 1
ATOM 635 C CA . ARG A 1 82 ? 4.363 -24.204 -29.889 1.00 82.12 82 ARG A CA 1
ATOM 636 C C . ARG A 1 82 ? 3.989 -25.435 -29.063 1.00 82.12 82 ARG A C 1
ATOM 638 O O . ARG A 1 82 ? 4.705 -26.430 -29.115 1.00 82.12 82 ARG A O 1
ATOM 645 N N . ARG A 1 83 ? 2.942 -25.345 -28.240 1.00 77.38 83 ARG A N 1
ATOM 646 C CA . ARG A 1 83 ? 2.494 -26.432 -27.350 1.00 77.38 83 ARG A CA 1
ATOM 647 C C . ARG A 1 83 ? 1.426 -27.335 -27.981 1.00 77.38 83 ARG A C 1
ATOM 649 O O . ARG A 1 83 ? 0.955 -28.247 -27.305 1.00 77.38 83 ARG A O 1
ATOM 656 N N . LYS A 1 84 ? 1.024 -27.055 -29.223 1.00 59.62 84 LYS A N 1
ATOM 657 C CA . LYS A 1 84 ? 0.186 -27.924 -30.059 1.00 59.62 84 LYS A CA 1
ATOM 658 C C . LYS A 1 84 ? 1.064 -28.727 -31.006 1.00 59.62 84 LYS A C 1
ATOM 660 O O . LYS A 1 84 ? 0.663 -29.873 -31.291 1.00 59.62 84 LYS A O 1
#

Sequence (84 aa):
AIPFVLPGQENLEWQLILDTMDANGFLAEPKKFASGDDVDLRGRACCLLQLVRGAQAQARAESWKKRPVEFPPLSAEEERARRK

=== Feature glossary ===
The record interleaves many kinds of information about one protein. Here is each kind framed as the question it answers.

Q: What known structures does this most resemble?
A: Structural nearest neighbors (via Foldseek easy-search vs the PDB). Reported per hit: target PDB id, E-value, and alignment TM-score. A TM-score above ~0.5 is the conventional threshold for 'same fold'.

Q: Where is each backbone atom in 3D?
A: The mmCIF table is the protein's shape written out atom by atom. For each backbone N, Cα, C, and carbonyl O, it records an (x, y, z) coordinate triple in Å plus the residue type, chain letter, and residue number.

Q: What are the backbone torsion angles?
A: The φ/ψ torsion pair specifies the backbone conformation at each residue. φ rotates about the N–Cα bond, ψ about the Cα–C bond. Steric clashes forbid most of the (φ, ψ) plane — the allowed regions (α-helix basin, β-sheet basin, left-handed helix) are the Ramachandran-allowed regions.

Q: Which residues are buried vs exposed?
A: Solvent-accessible surface area (SASA) is the area in Å² traced out by the centre of a 1.4 Å probe sphere (a water molecule) rolled over the protein's van der Waals surface (Shrake–Rupley / Lee–Richards construction). Buried residues have near-zero SASA; fully exposed residues can exceed 200 Å². The total SASA scales roughly with the number of surface residues.

Q: How confident is the AlphaFold model at each residue?
A: pLDDT is the predicted lDDT-Cα score: AlphaFold's confidence that the local environment of each residue (all inter-atomic distances within 15 Å) is correctly placed. It is a per-residue number between 0 and 100, with higher meaning more reliable.

Q: What does the local fold look like, residue by residue?
A: 3Di is Foldseek's structural alphabet. Each residue is assigned one of twenty discrete states based on how its Cα sits relative to its spatial (not sequential) neighbors. Aligning 3Di strings finds structural homologs roughly as well as full 3D superposition, but orders of magnitude faster.

Q: How big and how compact is the whole molecule?
A: Radius of gyration (Rg) is the root-mean-square distance of Cα atoms from their centroid — a single number for overall size and compactness. A globular domain of N residues has Rg ≈ 2.2·N^0.38 Å; an extended or disordered chain has a much larger Rg. The Cα contact count is the number of residue pairs whose Cα atoms are within 8 Å and are more than four positions apart in sequence — a standard proxy for tertiary packing density. The bounding box is the smallest axis-aligned box enclosing all Cα atoms.

Q: Which residues are in helices, strands, or loops?
A: DSSP 8-state secondary structure assigns each residue one of H (α-helix), G (3₁₀-helix), I (π-helix), E (extended β-strand), B (isolated β-bridge), T (hydrogen-bonded turn), S (bend), or '-' (coil). The assignment is computed from backbone hydrogen-bond geometry via the Kabsch–Sander algorithm.

Q: How mobile is each atom in the crystal?
A: Crystallographic B-factors measure how much each atom's electron density is smeared out, in Å². They rise in mobile loops and surface residues and fall in the buried interior. In AlphaFold models this column is repurposed to hold pLDDT instead.

Q: What if only a Cα trace is available?
A: P-SEA three-state annotation labels each residue as helix, strand, or coil based purely on the geometry of the Cα trace. It serves as a fallback when the full backbone (and thus DSSP) is unavailable.

Q: What family and function is it annotated with?
A: Database cross-references. InterPro integrates a dozen domain/family signature databases into unified entries with residue-range hits. GO terms attach function/process/location labels with evidence codes. CATH codes position the fold in a four-level structural taxonomy. Organism is the NCBI-taxonomy species name.

Q: Are the domains correctly placed relative to each other?
A: Predicted Aligned Error (PAE) is an AlphaFold confidence matrix: entry (i, j) is the expected error in the position of residue j, in ångströms, when the prediction is superimposed on the true structure at residue i. Low PAE within a block of residues means that block is internally rigid and well-predicted; high PAE between two blocks means their relative placement is uncertain even if each block individually is confident.

Q: What do the diagnostic plots show?
A: Three diagnostic plots accompany the record. The Cα contact map visualizes the tertiary structure as a 2D adjacency matrix (8 Å cutoff, sequence-local contacts suppressed). The R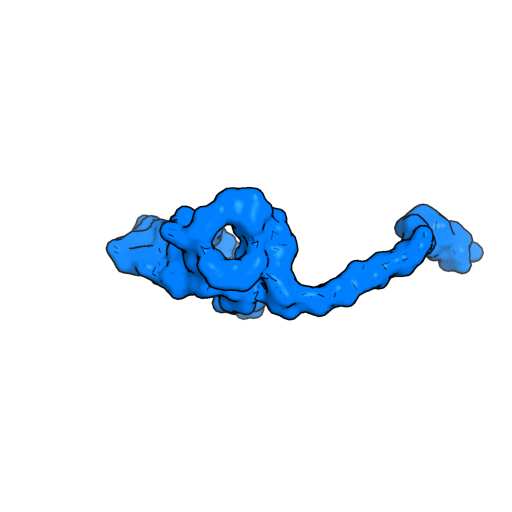amachandran plot shows the distribution of backbone (φ, ψ) torsions, with points in the α and β basins reflecting secondary structure content. The PAE plot shows AlphaFold's inter-residue confidence as a color matrix.

Q: What is the amino-acid chain?
A: Primary structure: the covalent order of the twenty standard amino acids along the backbone. Two proteins with the same sequence will (almost always) fold to the same structure; two with 30% identity often share a fold but not the details.

Q: What do the rendered images show?
A: The six renders are orthographic views along the three Cartesian axes in both directions. Representation (cartoon, sticks, or surface) and color scheme (sequence-rainbow or by-chain) vary across proteins so the training set covers all the common visualization conventions.